Protein AF-A0AA87NKD4-F1 (afdb_monomer)

Radius of gyration: 18.89 Å; Cα contacts (8 Å, |Δi|>4): 106; chains: 1; bounding box: 42×26×58 Å

InterPro domains:
  IPR001647 DNA-binding HTH domain, TetR-type [PF00440] (1-28)
  IPR001647 DNA-binding HTH domain, TetR-type [PS50977] (1-37)
  IPR009057 Homedomain-like superfamily [SSF46689] (1-40)

Mean predicted aligned error: 5.76 Å

pLDDT: mean 86.44, std 11.56, range [51.72, 98.19]

Structure (mmCIF, N/CA/C/O backbone):
data_AF-A0AA87NKD4-F1
#
_entry.id   AF-A0AA87NKD4-F1
#
loop_
_atom_site.group_PDB
_atom_site.id
_atom_site.type_symbol
_atom_site.label_atom_id
_atom_site.label_alt_id
_atom_site.label_comp_id
_atom_site.label_asym_id
_atom_site.label_entity_id
_atom_site.label_seq_id
_atom_site.pdbx_PDB_ins_code
_atom_site.Cartn_x
_atom_site.Cartn_y
_atom_site.Cartn_z
_atom_site.occupancy
_atom_site.B_iso_or_equiv
_atom_site.auth_seq_id
_atom_site.auth_comp_id
_atom_site.auth_asym_id
_atom_site.auth_atom_id
_atom_site.pdbx_PDB_model_num
ATOM 1 N N . MET A 1 1 ? 18.192 -1.963 -23.543 1.00 92.25 1 MET A N 1
ATOM 2 C CA . MET A 1 1 ? 18.194 -0.903 -24.575 1.00 92.25 1 MET A CA 1
ATOM 3 C C . MET A 1 1 ? 17.869 -1.458 -25.959 1.00 92.25 1 MET A C 1
ATOM 5 O O . MET A 1 1 ? 16.696 -1.460 -26.286 1.00 92.25 1 MET A O 1
ATOM 9 N N . ARG A 1 2 ? 18.814 -2.031 -26.730 1.00 95.44 2 ARG A N 1
ATOM 10 C CA . ARG A 1 2 ? 18.549 -2.559 -28.098 1.00 95.44 2 ARG A CA 1
ATOM 11 C C . ARG A 1 2 ? 17.355 -3.511 -28.196 1.00 95.44 2 ARG A C 1
ATOM 13 O O . ARG A 1 2 ? 16.466 -3.299 -29.006 1.00 95.44 2 ARG A O 1
ATOM 20 N N . ALA A 1 3 ? 17.305 -4.502 -27.310 1.00 95.50 3 ALA A N 1
ATOM 21 C CA . ALA A 1 3 ? 16.222 -5.482 -27.265 1.00 95.50 3 ALA A CA 1
ATOM 22 C C . ALA A 1 3 ? 14.840 -4.884 -26.931 1.00 95.50 3 ALA A C 1
ATOM 24 O O . ALA A 1 3 ? 13.829 -5.500 -27.252 1.00 95.50 3 ALA A O 1
ATOM 25 N N . VAL A 1 4 ? 14.801 -3.723 -26.265 1.00 93.94 4 VAL A N 1
ATOM 26 C CA . VAL A 1 4 ? 13.565 -2.978 -25.974 1.00 93.94 4 VAL A CA 1
ATOM 27 C C . VAL A 1 4 ? 13.180 -2.147 -27.192 1.00 93.94 4 VAL A C 1
ATOM 29 O O . VAL A 1 4 ? 12.060 -2.274 -27.661 1.00 93.94 4 VAL A O 1
ATOM 32 N N . ALA A 1 5 ? 14.131 -1.402 -27.768 1.00 96.19 5 ALA A N 1
ATOM 33 C CA . ALA A 1 5 ? 13.926 -0.629 -28.995 1.00 96.19 5 ALA A CA 1
ATOM 34 C C . ALA A 1 5 ? 13.342 -1.492 -30.129 1.00 96.19 5 ALA A C 1
ATOM 36 O O . ALA A 1 5 ? 12.325 -1.141 -30.710 1.00 96.19 5 ALA A O 1
ATOM 37 N N . GLN A 1 6 ? 13.928 -2.673 -30.356 1.00 97.12 6 GLN A N 1
ATOM 38 C CA . GLN A 1 6 ? 13.463 -3.629 -31.363 1.00 97.12 6 GLN A CA 1
ATOM 39 C C . GLN A 1 6 ? 12.048 -4.154 -31.082 1.00 97.12 6 GLN A C 1
ATOM 41 O O . GLN A 1 6 ? 11.252 -4.281 -32.002 1.00 97.12 6 GLN A O 1
ATOM 46 N N . ARG A 1 7 ? 11.724 -4.478 -29.823 1.00 96.50 7 ARG A N 1
ATOM 47 C CA . ARG A 1 7 ? 10.391 -4.986 -29.449 1.00 96.50 7 ARG A CA 1
ATOM 48 C C . ARG A 1 7 ? 9.307 -3.912 -29.510 1.00 96.50 7 ARG A C 1
ATOM 50 O O . ARG A 1 7 ? 8.150 -4.248 -29.715 1.00 96.50 7 ARG A O 1
ATOM 57 N N . CYS A 1 8 ? 9.680 -2.655 -29.295 1.00 95.06 8 CYS A N 1
ATOM 58 C CA . CYS A 1 8 ? 8.781 -1.508 -29.357 1.00 95.06 8 CYS A CA 1
ATOM 59 C C . CYS A 1 8 ? 8.714 -0.869 -30.753 1.00 95.06 8 CYS A C 1
ATOM 61 O O . CYS A 1 8 ? 8.003 0.116 -30.899 1.00 95.06 8 CYS A O 1
ATOM 63 N N . ASP A 1 9 ? 9.452 -1.397 -31.736 1.00 96.62 9 ASP A N 1
ATOM 64 C CA . ASP A 1 9 ? 9.580 -0.841 -33.090 1.00 96.62 9 ASP A CA 1
ATOM 65 C C . ASP A 1 9 ? 9.961 0.654 -33.110 1.00 96.62 9 ASP A C 1
ATOM 67 O O . ASP A 1 9 ? 9.394 1.478 -33.822 1.00 96.62 9 ASP A O 1
ATOM 71 N N . ILE A 1 10 ? 10.934 1.024 -32.272 1.00 96.81 10 ILE A N 1
ATOM 72 C CA . ILE A 1 10 ? 11.461 2.392 -32.180 1.00 96.81 10 ILE A CA 1
ATOM 73 C C . ILE A 1 10 ? 12.971 2.419 -32.390 1.00 96.81 10 ILE A C 1
ATOM 75 O O . ILE A 1 10 ? 13.687 1.445 -32.139 1.00 96.81 10 ILE A O 1
ATOM 79 N N . ALA A 1 11 ? 13.488 3.576 -32.801 1.00 96.94 11 ALA A N 1
ATOM 80 C CA . ALA A 1 11 ? 14.922 3.769 -32.950 1.00 96.94 11 ALA A CA 1
ATOM 81 C C . ALA A 1 11 ? 15.648 3.620 -31.602 1.00 96.94 11 ALA A C 1
ATOM 83 O O . ALA A 1 11 ? 15.193 4.100 -30.561 1.00 96.94 11 ALA A O 1
ATOM 84 N N . LEU A 1 12 ? 16.845 3.020 -31.622 1.00 96.31 12 LEU A N 1
ATOM 85 C CA . LEU A 1 12 ? 17.685 2.905 -30.424 1.00 96.31 12 LEU A CA 1
ATOM 86 C C . LEU A 1 12 ? 17.982 4.279 -29.802 1.00 96.31 12 LEU A C 1
ATOM 88 O O . LEU A 1 12 ? 17.978 4.406 -28.579 1.00 96.31 12 LEU A O 1
ATOM 92 N N . GLY A 1 13 ? 18.201 5.294 -30.646 1.00 96.00 13 GLY A N 1
ATOM 93 C CA . GLY A 1 13 ? 18.420 6.675 -30.216 1.00 96.00 13 GLY A CA 1
ATOM 94 C C . GLY A 1 13 ? 17.240 7.249 -29.432 1.00 96.00 13 GLY A C 1
ATOM 95 O O . GLY A 1 13 ? 17.461 7.944 -28.448 1.00 96.00 13 GLY A O 1
ATOM 96 N N . SER A 1 14 ? 16.000 6.883 -29.780 1.00 95.69 14 SER A N 1
ATOM 97 C CA . SER A 1 14 ? 14.810 7.295 -29.027 1.00 95.69 14 SER A CA 1
ATOM 98 C C . SER A 1 14 ? 14.842 6.755 -27.601 1.00 95.69 14 SER A C 1
ATOM 100 O O . SER A 1 14 ? 14.554 7.495 -26.672 1.00 95.69 14 SER A O 1
ATOM 102 N N . VAL A 1 15 ? 15.263 5.504 -27.389 1.00 95.50 15 VAL A N 1
ATOM 103 C CA . VAL A 1 15 ? 15.357 4.945 -26.027 1.00 95.50 15 VAL A CA 1
ATOM 104 C C . VAL A 1 15 ? 16.411 5.685 -25.198 1.00 95.50 15 VAL A C 1
ATOM 106 O O . VAL A 1 15 ? 16.145 6.012 -24.046 1.00 95.50 15 VAL A O 1
ATOM 109 N N . TYR A 1 16 ? 17.574 5.993 -25.782 1.00 94.94 16 TYR A N 1
ATOM 110 C CA . TYR A 1 16 ? 18.621 6.767 -25.099 1.00 94.94 16 TYR A CA 1
ATOM 111 C C . TYR A 1 16 ? 18.234 8.227 -24.841 1.00 94.94 16 TYR A C 1
ATOM 113 O O . TYR A 1 16 ? 18.726 8.820 -23.888 1.00 94.94 16 TYR A O 1
ATOM 121 N N . ASN A 1 17 ? 17.336 8.793 -25.651 1.00 95.38 17 ASN A N 1
ATOM 122 C CA . ASN A 1 17 ? 16.819 10.143 -25.438 1.00 95.38 17 ASN A CA 1
ATOM 123 C C . ASN A 1 17 ? 15.964 10.256 -24.163 1.00 95.38 17 ASN A C 1
ATOM 125 O O . ASN A 1 17 ? 15.939 11.313 -23.543 1.00 95.38 17 ASN A O 1
ATOM 129 N N . TYR A 1 18 ? 15.274 9.181 -23.764 1.00 92.62 18 TYR A N 1
ATOM 130 C CA . TYR A 1 18 ? 14.460 9.154 -22.540 1.00 92.62 18 TYR A CA 1
ATOM 131 C C . TYR A 1 18 ? 15.181 8.530 -21.341 1.00 92.62 18 TYR A C 1
ATOM 133 O O . TYR A 1 18 ? 14.896 8.892 -20.203 1.00 92.62 18 TYR A O 1
ATOM 141 N N . PHE A 1 19 ? 16.107 7.599 -21.575 1.00 93.31 19 PHE A N 1
ATOM 142 C CA . PHE A 1 19 ? 16.799 6.865 -20.518 1.00 93.31 19 PHE A CA 1
ATOM 143 C C . PHE A 1 19 ? 18.305 6.851 -20.787 1.00 93.31 19 PHE A C 1
ATOM 145 O O . PHE A 1 19 ? 18.773 6.191 -21.719 1.00 93.31 19 PHE A O 1
ATOM 152 N N . GLY A 1 20 ? 19.067 7.557 -19.946 1.00 90.94 20 GLY A N 1
ATOM 153 C CA . GLY A 1 20 ? 20.519 7.708 -20.096 1.00 90.94 20 GLY A CA 1
ATOM 154 C C . GLY A 1 20 ? 21.288 6.387 -20.002 1.00 90.94 20 GLY A C 1
ATOM 155 O O . GLY A 1 20 ? 22.361 6.238 -20.589 1.00 90.94 20 GLY A O 1
ATOM 156 N N . SER A 1 21 ? 20.721 5.391 -19.322 1.00 89.69 21 SER A N 1
ATOM 157 C CA . SER A 1 21 ? 21.313 4.071 -19.144 1.00 89.69 21 SER A CA 1
ATOM 158 C C . SER A 1 21 ? 20.269 2.946 -19.112 1.00 89.69 21 SER A C 1
ATOM 160 O O . SER A 1 21 ? 19.056 3.162 -19.076 1.00 89.69 21 SER A O 1
ATOM 162 N N . LYS A 1 22 ? 20.753 1.696 -19.121 1.00 86.44 22 LYS A N 1
ATOM 163 C CA . LYS A 1 22 ? 19.909 0.514 -18.881 1.00 86.44 22 LYS A CA 1
ATOM 164 C C . LYS A 1 22 ? 19.273 0.565 -17.489 1.00 86.44 22 LYS A C 1
ATOM 166 O O . LYS A 1 22 ? 18.124 0.152 -17.353 1.00 86.44 22 LYS A O 1
ATOM 171 N N . ASP A 1 23 ? 20.016 1.048 -16.499 1.00 82.75 23 ASP A N 1
ATOM 172 C CA . ASP A 1 23 ? 19.553 1.112 -15.118 1.00 82.75 23 ASP A CA 1
ATOM 173 C C . ASP A 1 23 ? 18.441 2.153 -14.982 1.00 82.75 23 ASP A C 1
ATOM 175 O O . ASP A 1 23 ? 17.415 1.839 -14.391 1.00 82.75 23 ASP A O 1
ATOM 179 N N . ASP A 1 24 ? 18.556 3.310 -15.644 1.00 84.50 24 ASP A N 1
ATOM 180 C CA . ASP A 1 24 ? 17.492 4.329 -15.668 1.00 84.50 24 ASP A CA 1
ATOM 181 C C . ASP A 1 24 ? 16.191 3.790 -16.276 1.00 84.50 24 ASP A C 1
ATOM 183 O O . ASP A 1 24 ? 15.105 4.025 -15.748 1.00 84.50 24 ASP A O 1
ATOM 187 N N . LEU A 1 25 ? 16.289 3.012 -17.361 1.00 88.19 25 LEU A N 1
ATOM 188 C CA . LEU A 1 25 ? 15.127 2.362 -17.970 1.00 88.19 25 LEU A CA 1
ATOM 189 C C . LEU A 1 25 ? 14.479 1.345 -17.018 1.00 88.19 25 LEU A C 1
ATOM 191 O O . LEU A 1 25 ? 13.255 1.304 -16.895 1.00 88.19 25 LEU A O 1
ATOM 195 N N . ILE A 1 26 ? 15.284 0.508 -16.357 1.00 83.56 26 ILE A N 1
ATOM 196 C CA . ILE A 1 26 ? 14.780 -0.471 -15.382 1.00 83.56 26 ILE A CA 1
ATOM 197 C C . ILE A 1 26 ? 14.120 0.256 -14.209 1.00 83.56 26 ILE A C 1
ATOM 199 O O . ILE A 1 26 ? 13.029 -0.123 -13.794 1.00 83.56 26 ILE A O 1
ATOM 203 N N . MET A 1 27 ? 14.744 1.322 -13.716 1.00 81.31 27 MET A N 1
ATOM 204 C CA . MET A 1 27 ? 14.232 2.142 -12.626 1.00 81.31 27 MET A CA 1
ATOM 205 C C . MET A 1 27 ? 12.892 2.789 -12.965 1.00 81.31 27 MET A C 1
ATOM 207 O O . MET A 1 27 ? 11.957 2.699 -12.170 1.00 81.31 27 MET A O 1
ATOM 211 N N . ALA A 1 28 ? 12.757 3.356 -14.163 1.00 85.69 28 ALA A N 1
ATOM 212 C CA . ALA A 1 28 ? 11.494 3.909 -14.634 1.00 85.69 28 ALA A CA 1
ATOM 213 C C . ALA A 1 28 ? 10.401 2.836 -14.766 1.00 85.69 28 ALA A C 1
ATOM 215 O O . ALA A 1 28 ? 9.250 3.070 -14.397 1.00 85.69 28 ALA A O 1
ATOM 216 N N . ALA A 1 29 ? 10.753 1.634 -15.236 1.00 85.94 29 ALA A N 1
ATOM 217 C CA . ALA A 1 29 ? 9.816 0.514 -15.287 1.00 85.94 29 ALA A CA 1
ATOM 218 C C . ALA A 1 29 ? 9.373 0.075 -13.879 1.00 85.94 29 ALA A C 1
ATOM 220 O O . ALA A 1 29 ? 8.190 -0.176 -13.658 1.00 85.94 29 AL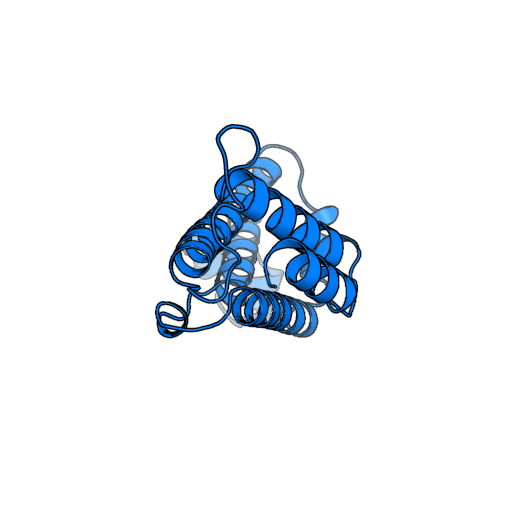A A O 1
ATOM 221 N N . VAL A 1 30 ? 10.295 0.030 -12.911 1.00 81.81 30 VAL A N 1
ATOM 222 C CA . VAL A 1 30 ? 9.995 -0.304 -11.509 1.00 81.81 30 VAL A CA 1
ATOM 223 C C . VAL A 1 30 ? 9.083 0.738 -10.869 1.00 81.81 30 VAL A C 1
ATOM 225 O O . VAL A 1 30 ? 8.100 0.375 -10.225 1.00 81.81 30 VAL A O 1
ATOM 228 N N . GLU A 1 31 ? 9.368 2.023 -11.072 1.00 83.50 31 GLU A N 1
ATOM 229 C CA . GLU A 1 31 ? 8.521 3.115 -10.589 1.00 83.50 31 GLU A CA 1
ATOM 230 C C . GLU A 1 31 ? 7.119 3.060 -11.205 1.00 83.50 31 GLU A C 1
ATOM 232 O O . GLU A 1 31 ? 6.132 3.178 -10.482 1.00 83.50 31 GLU A O 1
ATOM 237 N N . SER A 1 32 ? 7.017 2.784 -12.508 1.00 86.81 32 SER A N 1
ATOM 238 C CA . SER A 1 32 ? 5.730 2.636 -13.194 1.00 86.81 32 SER A CA 1
ATOM 239 C C . SER A 1 32 ? 4.880 1.499 -12.614 1.00 86.81 32 SER A C 1
ATOM 241 O O . SER A 1 32 ? 3.667 1.657 -12.462 1.00 86.81 32 SER A O 1
ATOM 243 N N . VAL A 1 33 ? 5.494 0.373 -12.231 1.00 86.31 33 VAL A N 1
ATOM 244 C CA . VAL A 1 33 ? 4.767 -0.728 -11.579 1.00 86.31 33 VAL A CA 1
ATOM 245 C C . VAL A 1 33 ? 4.258 -0.308 -10.203 1.00 86.31 33 VAL A C 1
ATOM 247 O O . VAL A 1 33 ? 3.081 -0.517 -9.912 1.00 86.31 33 VAL A O 1
ATOM 250 N N . TRP A 1 34 ? 5.092 0.320 -9.370 1.00 85.00 34 TRP A N 1
ATOM 251 C CA . TRP A 1 34 ? 4.640 0.799 -8.061 1.00 85.00 34 TRP A CA 1
ATOM 252 C C . TRP A 1 34 ? 3.527 1.837 -8.175 1.00 85.00 34 TRP A C 1
ATOM 254 O O . TRP A 1 34 ? 2.539 1.736 -7.449 1.00 85.00 34 TRP A O 1
ATOM 264 N N . GLN A 1 35 ? 3.642 2.767 -9.127 1.00 85.25 35 GLN A N 1
ATOM 265 C CA . GLN A 1 35 ? 2.574 3.705 -9.446 1.00 85.25 35 GLN A CA 1
ATOM 266 C C . GLN A 1 35 ? 1.292 2.961 -9.805 1.00 85.25 35 GLN A C 1
ATOM 268 O O . GLN A 1 35 ? 0.258 3.261 -9.237 1.00 85.25 35 GLN A O 1
ATOM 273 N N . ASN A 1 36 ? 1.349 1.955 -10.679 1.00 86.19 36 ASN A N 1
ATOM 274 C CA . ASN A 1 36 ? 0.156 1.222 -11.096 1.00 86.19 36 ASN A CA 1
ATOM 275 C C . ASN A 1 36 ? -0.517 0.440 -9.952 1.00 86.19 36 ASN A C 1
ATOM 277 O O . ASN A 1 36 ? -1.729 0.246 -9.976 1.00 86.19 36 ASN A O 1
ATOM 281 N N . ILE A 1 37 ? 0.259 -0.034 -8.973 1.00 84.19 37 ILE A N 1
ATOM 282 C CA . ILE A 1 37 ? -0.257 -0.808 -7.833 1.00 84.19 37 ILE A CA 1
ATOM 283 C C . ILE A 1 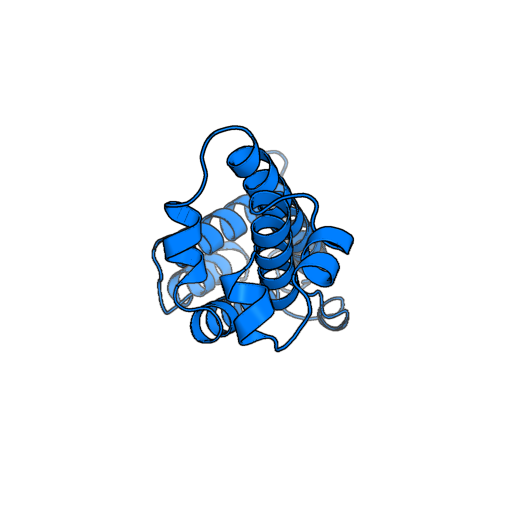37 ? -0.835 0.105 -6.752 1.00 84.19 37 ILE A C 1
ATOM 285 O O . ILE A 1 37 ? -1.901 -0.187 -6.209 1.00 84.19 37 ILE A O 1
ATOM 289 N N . PHE A 1 38 ? -0.131 1.189 -6.431 1.00 81.19 38 PHE A N 1
ATOM 290 C CA . PHE A 1 38 ? -0.445 2.074 -5.310 1.00 81.19 38 PHE A CA 1
ATOM 291 C C . PHE A 1 38 ? -1.021 3.418 -5.738 1.00 81.19 38 PHE A C 1
ATOM 293 O O . PHE A 1 38 ? -1.049 4.345 -4.936 1.00 81.19 38 PHE A O 1
ATOM 300 N N . GLU A 1 39 ? -1.494 3.543 -6.978 1.00 77.44 39 GLU 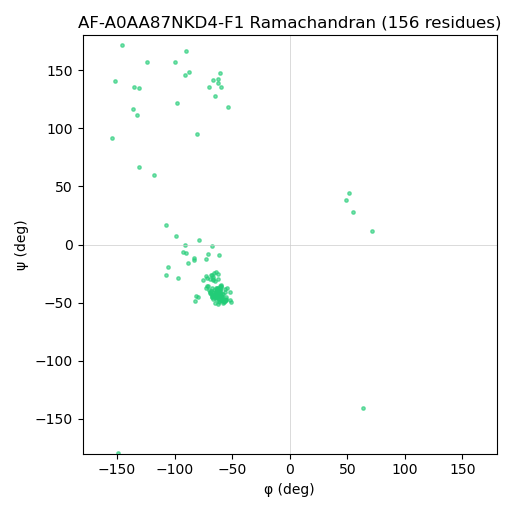A N 1
ATOM 301 C CA . GLU A 1 39 ? -2.216 4.734 -7.405 1.00 77.44 39 GLU A CA 1
ATOM 302 C C . GLU A 1 39 ? -3.381 4.990 -6.440 1.00 77.44 39 GLU A C 1
ATOM 304 O O . GLU A 1 39 ? -4.269 4.143 -6.232 1.00 77.44 39 GLU A O 1
ATOM 309 N N . THR A 1 40 ? -3.315 6.146 -5.782 1.00 63.91 40 THR A N 1
ATOM 310 C CA . THR A 1 40 ? -4.314 6.597 -4.824 1.00 63.91 40 THR A CA 1
ATOM 311 C C . THR A 1 40 ? -5.629 6.817 -5.550 1.00 63.91 40 THR A C 1
ATOM 313 O O . THR A 1 40 ? -5.708 7.569 -6.519 1.00 63.91 40 THR A O 1
ATOM 316 N N . GLU A 1 41 ? -6.693 6.208 -5.037 1.00 63.84 41 GLU A N 1
ATOM 317 C CA . GLU A 1 41 ? -8.048 6.580 -5.426 1.00 63.84 41 GLU A CA 1
ATOM 318 C C . GLU A 1 41 ? -8.556 7.532 -4.343 1.00 63.84 41 GLU A C 1
ATOM 320 O O . GLU A 1 41 ? -8.599 7.176 -3.166 1.00 63.84 41 GLU A O 1
ATOM 325 N N . SER A 1 42 ? -8.948 8.748 -4.724 1.00 59.00 42 SER A N 1
ATOM 326 C CA . SER A 1 42 ? -9.430 9.783 -3.795 1.00 59.00 42 SER A CA 1
ATOM 327 C C . SER A 1 42 ? -10.697 9.389 -3.018 1.00 59.00 42 SER A C 1
ATOM 329 O O . SER A 1 42 ? -11.087 10.092 -2.087 1.00 59.00 42 SER A O 1
ATOM 331 N N . TYR A 1 43 ? -11.323 8.269 -3.385 1.00 59.94 43 TYR A N 1
ATOM 332 C CA . TYR A 1 43 ? -12.615 7.811 -2.889 1.00 59.94 43 TYR A CA 1
ATOM 333 C C . TYR A 1 43 ? -12.605 7.352 -1.425 1.00 59.94 43 TYR A C 1
ATOM 335 O O . TYR A 1 43 ? -13.612 7.491 -0.739 1.00 59.94 43 TYR A O 1
ATOM 343 N N . TYR A 1 44 ? -11.486 6.834 -0.911 1.00 66.00 44 TYR A N 1
ATOM 344 C CA . TYR A 1 44 ? -11.487 6.186 0.407 1.00 66.00 44 TYR A CA 1
ATOM 345 C C . TYR A 1 44 ? -11.618 7.156 1.587 1.00 66.00 44 TYR A C 1
ATOM 347 O O . TYR A 1 44 ? -11.902 6.721 2.693 1.00 66.00 44 TYR A O 1
ATOM 355 N N . LYS A 1 45 ? -11.473 8.468 1.371 1.00 64.38 45 LYS A N 1
ATOM 356 C CA . LYS A 1 45 ? -11.350 9.474 2.440 1.00 64.38 45 LYS A CA 1
ATOM 357 C C . LYS A 1 45 ? -12.603 9.690 3.307 1.00 64.38 45 LYS A C 1
ATOM 359 O O . LYS A 1 45 ? -12.543 10.520 4.208 1.00 64.38 45 LYS A O 1
ATOM 364 N N . GLN A 1 46 ? -13.731 9.013 3.061 1.00 68.94 46 GLN A N 1
ATOM 365 C CA . GLN A 1 46 ? -14.965 9.230 3.829 1.00 68.94 46 GLN A CA 1
ATOM 366 C C . GLN A 1 46 ? -15.665 7.923 4.224 1.00 68.94 46 GLN A C 1
ATOM 368 O O . GLN A 1 46 ? -16.157 7.186 3.374 1.00 68.94 46 GLN A O 1
ATOM 373 N N . GLY A 1 47 ? -15.755 7.683 5.537 1.00 75.19 47 GLY A N 1
ATOM 374 C CA . GLY A 1 47 ? -16.750 6.797 6.153 1.00 75.19 47 GLY A CA 1
ATOM 375 C C . GLY A 1 47 ? -16.582 5.293 5.932 1.00 75.19 47 GLY A C 1
ATOM 376 O O . GLY A 1 47 ? -17.507 4.544 6.241 1.00 75.19 47 GLY A O 1
ATOM 377 N N . ILE A 1 48 ? -15.446 4.832 5.403 1.00 89.50 48 ILE A N 1
ATOM 378 C CA . ILE A 1 48 ? -15.171 3.396 5.305 1.00 89.50 48 ILE A CA 1
ATOM 379 C C . ILE A 1 48 ? -14.503 2.873 6.576 1.00 89.50 48 ILE A C 1
ATOM 381 O O . ILE A 1 48 ? -13.711 3.568 7.208 1.00 89.50 48 ILE A O 1
ATOM 385 N N . ALA A 1 49 ? -14.776 1.614 6.908 1.00 94.12 49 ALA A N 1
ATOM 386 C CA . ALA A 1 49 ? -14.071 0.930 7.981 1.00 94.12 49 ALA A CA 1
ATOM 387 C C . ALA A 1 49 ? -12.592 0.722 7.607 1.00 94.12 49 ALA A C 1
ATOM 389 O O . ALA A 1 49 ? -12.273 0.340 6.475 1.00 94.12 49 ALA A O 1
ATOM 390 N N . PHE A 1 50 ? -11.687 0.874 8.572 1.00 95.38 50 PHE A N 1
ATOM 391 C CA . PHE A 1 50 ? -10.254 0.636 8.404 1.00 95.38 50 PHE A CA 1
ATOM 392 C C . PHE A 1 50 ? -9.968 -0.741 7.791 1.00 95.38 50 PHE A C 1
ATOM 394 O O . PHE A 1 50 ? -9.169 -0.874 6.867 1.00 95.38 50 PHE A O 1
ATOM 401 N N . THR A 1 51 ? -10.686 -1.785 8.213 1.00 96.06 51 THR A N 1
ATOM 402 C CA . THR A 1 51 ? -10.511 -3.126 7.623 1.00 96.06 51 THR A CA 1
ATOM 403 C C . THR A 1 51 ? -10.944 -3.232 6.162 1.00 96.06 51 THR A C 1
ATOM 405 O O . THR A 1 51 ? -10.346 -4.012 5.419 1.00 96.06 51 THR A O 1
ATOM 408 N N . GLU A 1 52 ? -11.922 -2.443 5.714 1.00 93.88 52 GLU A N 1
ATOM 409 C CA . GLU A 1 52 ? -12.298 -2.372 4.298 1.00 93.88 52 GLU A CA 1
ATOM 410 C C . GLU A 1 52 ? -11.209 -1.684 3.472 1.00 93.88 52 GLU A C 1
ATOM 412 O O . GLU A 1 52 ? -10.857 -2.170 2.394 1.00 93.88 52 GLU A O 1
ATOM 417 N N . TYR A 1 53 ? -10.583 -0.637 4.015 1.00 93.69 53 TYR A N 1
ATOM 418 C CA . TYR A 1 53 ? -9.408 -0.024 3.399 1.00 93.69 53 TYR A CA 1
ATOM 419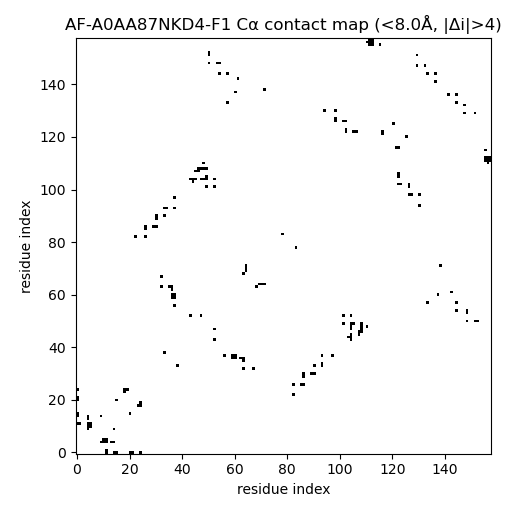 C C . TYR A 1 53 ? -8.259 -1.037 3.246 1.00 93.69 53 TYR A C 1
ATOM 421 O O . TYR A 1 53 ? -7.720 -1.208 2.150 1.00 93.69 53 TYR A O 1
ATOM 429 N N . ILE A 1 54 ? -7.933 -1.801 4.296 1.00 94.06 54 ILE A N 1
ATOM 430 C CA . ILE A 1 54 ? -6.867 -2.818 4.229 1.00 94.06 54 ILE A CA 1
ATOM 431 C C . ILE A 1 54 ? -7.185 -3.916 3.202 1.00 94.06 54 ILE A C 1
ATOM 433 O O . ILE A 1 54 ? -6.297 -4.352 2.461 1.00 94.06 54 ILE A O 1
ATOM 437 N N . LYS A 1 55 ? -8.451 -4.342 3.088 1.00 92.56 55 LYS A N 1
ATOM 438 C CA . LYS A 1 55 ? -8.883 -5.263 2.021 1.00 92.56 55 LYS A CA 1
ATOM 439 C C . LYS A 1 55 ? -8.674 -4.654 0.633 1.00 92.56 55 LYS A C 1
ATOM 441 O O . LYS A 1 55 ? -8.216 -5.362 -0.268 1.00 92.56 55 LYS A O 1
ATOM 446 N N . ALA A 1 56 ? -8.984 -3.370 0.450 1.00 90.88 56 ALA A N 1
ATOM 447 C CA . ALA A 1 56 ? -8.795 -2.668 -0.817 1.00 90.88 56 ALA A CA 1
ATOM 448 C C . ALA A 1 56 ? -7.309 -2.586 -1.206 1.00 90.88 56 ALA A C 1
ATOM 450 O O . ALA A 1 56 ? -6.960 -2.961 -2.330 1.00 90.88 56 ALA A O 1
ATOM 451 N N . VAL A 1 57 ? -6.428 -2.215 -0.270 1.00 90.56 57 VAL A N 1
ATOM 452 C CA . VAL A 1 57 ? -4.967 -2.217 -0.473 1.00 90.56 57 VAL A CA 1
ATOM 453 C C . VAL A 1 57 ? -4.480 -3.609 -0.878 1.00 90.56 57 VAL A C 1
ATOM 455 O O . VAL A 1 57 ? -3.809 -3.767 -1.900 1.00 90.56 57 VAL A O 1
ATOM 458 N N . PHE A 1 58 ? -4.879 -4.653 -0.147 1.00 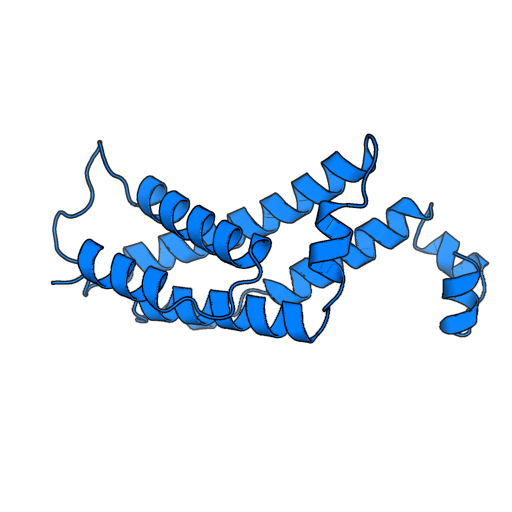88.81 58 PHE A N 1
ATOM 459 C CA . PHE A 1 58 ? -4.466 -6.021 -0.464 1.00 88.81 58 PHE A CA 1
ATOM 460 C C . PHE A 1 58 ? -4.972 -6.487 -1.838 1.00 88.81 58 PHE A C 1
ATOM 462 O O . PHE A 1 58 ? -4.256 -7.154 -2.587 1.00 88.81 58 PHE A O 1
ATOM 469 N N . LYS A 1 59 ? -6.196 -6.100 -2.219 1.00 88.56 59 LYS A N 1
ATOM 470 C CA . LYS A 1 59 ? -6.761 -6.383 -3.545 1.00 88.56 59 LYS A CA 1
ATOM 471 C C . LYS A 1 59 ? -5.965 -5.699 -4.658 1.00 88.56 59 LYS A C 1
ATOM 473 O O . LYS A 1 59 ? -5.739 -6.332 -5.690 1.00 88.56 59 LYS A O 1
ATOM 478 N N . LYS A 1 60 ? -5.532 -4.447 -4.465 1.00 88.38 60 LYS A N 1
ATOM 479 C CA . LYS A 1 60 ? -4.663 -3.727 -5.413 1.00 88.38 60 LYS A CA 1
ATOM 480 C C . LYS A 1 60 ? -3.322 -4.442 -5.581 1.00 88.38 60 LYS A C 1
ATOM 482 O O . LYS A 1 60 ? -2.946 -4.763 -6.706 1.00 88.38 60 LYS A O 1
ATOM 487 N N . ILE A 1 61 ? -2.677 -4.806 -4.473 1.00 85.88 61 ILE A N 1
ATOM 488 C CA . ILE A 1 61 ? -1.425 -5.576 -4.477 1.00 85.88 61 ILE A CA 1
ATOM 489 C C . ILE A 1 61 ? -1.597 -6.895 -5.241 1.00 85.88 61 ILE A C 1
ATOM 491 O O . ILE A 1 61 ? -0.822 -7.184 -6.150 1.00 85.88 61 ILE A O 1
ATOM 495 N N . LYS A 1 62 ? -2.653 -7.667 -4.952 1.00 86.12 62 LYS A N 1
ATOM 496 C CA . LYS A 1 62 ? -2.926 -8.945 -5.627 1.00 86.12 62 LYS A CA 1
ATOM 497 C C . LYS A 1 62 ? -3.158 -8.783 -7.131 1.00 86.12 62 LYS A C 1
ATOM 499 O O . LYS A 1 62 ? -2.641 -9.571 -7.918 1.00 86.12 62 LYS A O 1
ATOM 504 N N . LYS A 1 63 ? -3.909 -7.756 -7.548 1.00 87.44 63 LYS A N 1
ATOM 505 C CA . LYS A 1 63 ? -4.068 -7.415 -8.973 1.00 87.44 63 LYS A CA 1
ATOM 506 C C . LYS A 1 63 ? -2.723 -7.069 -9.614 1.00 87.44 63 LYS A C 1
ATOM 508 O O . LYS A 1 63 ? -2.448 -7.535 -10.715 1.00 87.44 63 LYS A O 1
ATOM 513 N N . GLY A 1 64 ? -1.887 -6.306 -8.911 1.00 86.94 64 GLY A N 1
ATOM 514 C CA . GLY A 1 64 ? -0.518 -5.998 -9.314 1.00 86.94 64 GLY A CA 1
ATOM 515 C C . GLY A 1 64 ? 0.321 -7.252 -9.535 1.00 86.94 64 GLY A C 1
ATOM 516 O O . GLY A 1 64 ? 0.915 -7.405 -10.594 1.00 86.94 64 GLY A O 1
ATOM 517 N N . MET A 1 65 ? 0.302 -8.188 -8.585 1.00 81.88 65 MET A N 1
ATOM 518 C CA . MET A 1 65 ? 1.004 -9.470 -8.705 1.00 81.88 65 MET A CA 1
ATOM 519 C C . MET A 1 65 ? 0.518 -10.298 -9.899 1.00 81.88 65 MET A C 1
ATOM 521 O O . MET A 1 65 ? 1.330 -10.897 -10.588 1.00 81.88 65 MET A O 1
ATOM 525 N N . LEU A 1 66 ? -0.789 -10.323 -10.179 1.00 86.12 66 LEU A N 1
ATOM 526 C CA . LEU A 1 66 ? -1.323 -11.033 -11.349 1.00 86.12 66 LEU A CA 1
ATOM 527 C C . LEU A 1 66 ? -0.902 -10.380 -12.672 1.00 86.12 66 LEU A C 1
ATOM 529 O O . LEU A 1 66 ? -0.635 -11.077 -13.646 1.00 86.12 66 LEU A O 1
ATOM 533 N N . LYS A 1 67 ? -0.849 -9.045 -12.710 1.00 88.31 67 LYS A N 1
ATOM 534 C CA . LYS A 1 67 ? -0.449 -8.276 -13.895 1.00 88.31 67 LYS A CA 1
ATOM 535 C C . LYS A 1 67 ? 1.065 -8.317 -14.134 1.00 88.31 67 LYS A C 1
ATOM 537 O O . LYS A 1 67 ? 1.500 -8.257 -15.280 1.00 88.31 67 LYS A O 1
ATOM 542 N N . TYR A 1 68 ? 1.848 -8.430 -13.063 1.00 86.38 68 TYR A N 1
ATOM 543 C CA . TYR A 1 68 ? 3.309 -8.406 -13.072 1.00 86.38 68 TYR A CA 1
ATOM 544 C C . TYR A 1 68 ? 3.885 -9.586 -12.253 1.00 86.38 68 TYR A C 1
ATOM 546 O O . TYR A 1 68 ? 4.497 -9.364 -11.205 1.00 86.38 68 TYR A O 1
ATOM 554 N N . PRO A 1 69 ? 3.698 -10.844 -12.702 1.00 78.44 69 PRO A N 1
ATOM 555 C CA . PRO A 1 69 ? 3.985 -12.049 -11.907 1.00 78.44 69 PRO A CA 1
ATOM 556 C C . PRO A 1 69 ? 5.449 -12.171 -11.474 1.00 78.44 69 PRO A C 1
ATOM 558 O O . PRO A 1 69 ? 5.730 -12.567 -10.344 1.00 78.44 69 PRO A O 1
ATOM 561 N N . ASP A 1 70 ? 6.382 -11.746 -12.326 1.00 78.88 70 ASP A N 1
ATOM 562 C CA . ASP A 1 70 ? 7.816 -11.833 -12.040 1.00 78.88 70 ASP A CA 1
ATOM 563 C C . ASP A 1 70 ? 8.368 -10.597 -11.326 1.00 78.88 70 ASP A C 1
ATOM 565 O O . ASP A 1 70 ? 9.524 -10.599 -10.909 1.00 78.88 70 ASP A O 1
ATOM 569 N N . PHE A 1 71 ? 7.571 -9.536 -11.165 1.00 77.94 71 PHE A N 1
ATOM 570 C CA . PHE A 1 71 ? 8.064 -8.262 -10.648 1.00 77.94 71 PHE A CA 1
ATOM 571 C C . PHE A 1 71 ? 8.616 -8.398 -9.235 1.00 77.94 71 PHE A C 1
ATOM 573 O O . PHE A 1 71 ? 9.741 -7.988 -8.982 1.00 77.94 71 PHE A O 1
ATOM 580 N N . PHE A 1 72 ? 7.866 -9.018 -8.324 1.00 66.69 72 PHE A N 1
ATOM 581 C CA . PHE A 1 72 ? 8.270 -9.127 -6.921 1.00 66.69 72 PHE A CA 1
ATOM 582 C C . PHE A 1 72 ? 9.432 -10.107 -6.717 1.00 66.69 72 PHE A C 1
ATOM 584 O O . PHE A 1 72 ? 10.332 -9.836 -5.922 1.00 66.69 72 PHE A O 1
ATOM 591 N N . THR A 1 73 ? 9.467 -11.197 -7.487 1.00 64.44 73 THR A N 1
ATOM 592 C CA . THR A 1 73 ? 10.575 -12.166 -7.489 1.00 64.44 73 THR A CA 1
ATOM 593 C C . THR A 1 73 ? 11.852 -11.544 -8.059 1.00 64.44 73 THR A C 1
ATOM 595 O O . THR A 1 73 ? 12.922 -11.652 -7.460 1.00 64.44 73 THR A O 1
ATOM 598 N N . ALA A 1 74 ? 11.746 -10.820 -9.177 1.00 63.06 74 ALA A N 1
ATOM 599 C CA . ALA A 1 74 ? 12.860 -10.091 -9.769 1.00 63.06 74 ALA A CA 1
ATOM 600 C C . ALA A 1 74 ? 13.330 -8.946 -8.862 1.00 63.06 74 ALA A C 1
ATOM 602 O O . ALA A 1 74 ? 14.533 -8.757 -8.711 1.00 63.06 74 ALA A O 1
ATOM 603 N N . HIS A 1 75 ? 12.417 -8.225 -8.207 1.00 63.25 75 HIS A N 1
ATOM 604 C CA . HIS A 1 75 ? 12.730 -7.113 -7.309 1.00 63.25 75 HIS A CA 1
ATOM 605 C C . HIS A 1 75 ? 13.523 -7.559 -6.069 1.00 63.25 75 HIS A C 1
ATOM 607 O O . HIS A 1 75 ? 14.452 -6.868 -5.656 1.00 63.25 75 HIS A O 1
ATOM 613 N N . ALA A 1 76 ? 13.217 -8.735 -5.509 1.00 53.72 76 ALA A N 1
ATOM 614 C CA . ALA A 1 76 ? 13.975 -9.307 -4.394 1.00 53.72 76 ALA A CA 1
ATOM 615 C C . ALA A 1 76 ? 15.416 -9.704 -4.780 1.00 53.72 76 ALA A C 1
ATOM 617 O O . ALA A 1 76 ? 16.306 -9.687 -3.929 1.00 53.72 76 ALA A O 1
ATOM 618 N N . MET A 1 77 ? 15.654 -10.039 -6.056 1.00 52.06 77 MET A N 1
ATOM 619 C CA . MET A 1 77 ? 16.935 -10.574 -6.539 1.00 52.06 77 MET A CA 1
ATOM 620 C C . MET A 1 77 ? 17.796 -9.584 -7.344 1.00 52.06 77 MET A C 1
ATOM 622 O O . MET A 1 77 ? 18.996 -9.810 -7.475 1.00 52.06 77 MET A O 1
ATOM 626 N N . SER A 1 78 ? 17.236 -8.497 -7.889 1.00 55.47 78 SER A N 1
ATOM 627 C CA . SER A 1 78 ? 17.850 -7.791 -9.032 1.00 55.47 78 SER A CA 1
ATOM 628 C C . SER A 1 78 ? 18.259 -6.348 -8.757 1.00 55.47 78 SER A C 1
ATOM 630 O O . SER A 1 78 ? 17.806 -5.464 -9.469 1.00 55.47 78 SER A O 1
ATOM 632 N N . PHE A 1 79 ? 19.149 -6.084 -7.796 1.00 54.06 79 PHE A N 1
ATOM 633 C CA . PHE A 1 79 ? 19.854 -4.792 -7.748 1.00 54.06 79 PHE A CA 1
ATOM 634 C C . PHE A 1 79 ? 21.242 -4.909 -7.092 1.00 54.06 79 PHE A C 1
ATOM 636 O O . PHE A 1 79 ? 21.400 -5.598 -6.081 1.00 54.06 79 PHE A O 1
ATOM 643 N N . SER A 1 80 ? 22.238 -4.195 -7.630 1.00 51.72 80 SER A N 1
ATOM 644 C CA . SER A 1 80 ? 23.614 -4.119 -7.107 1.00 51.72 80 SER A CA 1
ATOM 645 C C . SER A 1 80 ? 24.081 -2.666 -6.998 1.00 51.72 80 SER A C 1
ATOM 647 O O . SER A 1 80 ? 23.923 -1.903 -7.948 1.00 51.72 80 SER A O 1
ATOM 649 N N . GLY A 1 81 ? 24.709 -2.291 -5.881 1.00 64.00 81 GLY A N 1
ATOM 650 C CA . GLY A 1 81 ? 25.218 -0.929 -5.676 1.00 64.00 81 GLY A CA 1
ATOM 651 C C . GLY A 1 81 ? 24.104 0.128 -5.647 1.00 64.00 81 GLY A C 1
ATOM 652 O O . GLY A 1 81 ? 23.030 -0.119 -5.106 1.00 64.00 81 GLY A O 1
ATOM 653 N N . LYS A 1 82 ? 24.355 1.294 -6.256 1.00 61.03 82 LYS A N 1
ATOM 654 C CA . LYS A 1 82 ? 23.505 2.500 -6.195 1.00 61.03 82 LYS A CA 1
ATOM 655 C C . LYS A 1 82 ? 22.069 2.309 -6.720 1.00 61.03 82 LYS A C 1
ATOM 657 O O . LYS A 1 82 ? 21.137 2.862 -6.148 1.00 61.03 82 LYS A O 1
ATOM 662 N N . SER A 1 83 ? 21.860 1.480 -7.746 1.00 63.59 83 SER A N 1
ATOM 663 C CA . SER A 1 83 ? 20.518 1.217 -8.300 1.00 63.59 83 SER A CA 1
ATOM 664 C C . SER A 1 83 ? 19.590 0.495 -7.314 1.00 63.59 83 SER A C 1
ATOM 666 O O . SER A 1 83 ? 18.371 0.645 -7.381 1.00 63.59 83 SER A O 1
ATOM 668 N N . LYS A 1 84 ? 20.154 -0.242 -6.346 1.00 66.56 84 LYS A N 1
ATOM 669 C CA . LYS A 1 84 ? 19.398 -0.873 -5.253 1.00 66.56 84 LYS A CA 1
ATOM 670 C C . LYS A 1 84 ? 18.827 0.154 -4.287 1.00 66.56 84 LYS A C 1
ATOM 672 O O . LYS A 1 84 ? 17.693 -0.004 -3.834 1.00 66.56 84 LYS A O 1
ATOM 677 N N . ASP A 1 85 ? 19.608 1.182 -3.980 1.00 70.50 85 ASP A N 1
ATOM 678 C CA . ASP A 1 85 ? 19.217 2.221 -3.032 1.00 70.50 85 ASP A CA 1
ATOM 679 C C . ASP A 1 85 ? 18.143 3.134 -3.635 1.00 70.50 85 ASP A C 1
ATOM 681 O O . ASP A 1 85 ? 17.164 3.456 -2.957 1.00 70.50 85 ASP A O 1
ATOM 685 N N . ASP A 1 86 ? 18.235 3.440 -4.932 1.00 71.94 86 ASP A N 1
ATOM 686 C CA . ASP A 1 86 ? 17.208 4.212 -5.639 1.00 71.94 86 ASP A CA 1
ATOM 687 C C . ASP A 1 86 ? 15.880 3.433 -5.739 1.00 71.94 86 ASP A C 1
ATOM 689 O O . ASP A 1 86 ? 14.814 3.975 -5.431 1.00 71.94 86 ASP A O 1
ATOM 693 N N . ALA A 1 87 ? 15.919 2.138 -6.084 1.00 69.94 87 ALA A N 1
ATOM 694 C CA . ALA A 1 87 ? 14.726 1.282 -6.135 1.00 69.94 87 ALA A CA 1
ATOM 695 C C . ALA A 1 87 ? 14.038 1.145 -4.778 1.00 69.94 87 ALA A C 1
ATOM 697 O O . ALA A 1 87 ? 12.809 1.223 -4.679 1.00 69.94 87 ALA A O 1
ATOM 698 N N . ARG A 1 88 ? 14.838 0.987 -3.725 1.00 74.19 88 ARG A N 1
ATOM 699 C CA . ARG A 1 88 ? 14.358 0.915 -2.350 1.00 74.19 88 ARG A CA 1
ATOM 700 C C . ARG A 1 88 ? 13.740 2.242 -1.905 1.00 74.19 88 ARG A C 1
ATOM 702 O O . ARG A 1 88 ? 12.663 2.234 -1.320 1.00 74.19 88 ARG A O 1
ATOM 709 N N . THR A 1 89 ? 14.367 3.373 -2.223 1.00 80.50 89 THR A N 1
ATOM 710 C CA . THR A 1 89 ? 13.834 4.708 -1.901 1.00 80.50 89 THR A CA 1
ATOM 711 C C . THR A 1 89 ? 12.474 4.934 -2.557 1.00 80.50 89 THR A C 1
ATOM 713 O O . THR A 1 89 ? 11.529 5.384 -1.909 1.00 80.50 89 THR A O 1
ATOM 716 N N . LYS A 1 90 ? 12.334 4.560 -3.834 1.00 78.06 90 LYS A N 1
ATOM 717 C CA . LYS A 1 90 ? 11.058 4.656 -4.554 1.00 78.06 90 LYS A CA 1
ATOM 718 C C . LYS A 1 90 ? 9.989 3.749 -3.946 1.00 78.06 90 LYS A C 1
ATOM 720 O O . LYS A 1 90 ? 8.869 4.210 -3.763 1.00 78.06 90 LYS A O 1
ATOM 725 N N . MET A 1 91 ? 10.324 2.509 -3.584 1.00 79.69 91 MET A N 1
ATOM 726 C CA . MET A 1 91 ? 9.404 1.612 -2.871 1.00 79.69 91 MET A CA 1
ATOM 727 C C . MET A 1 91 ? 8.927 2.236 -1.554 1.00 79.69 91 MET A C 1
ATOM 729 O O . MET A 1 91 ? 7.722 2.308 -1.318 1.00 79.69 91 MET A O 1
ATOM 733 N N . TYR A 1 92 ? 9.856 2.729 -0.726 1.00 82.19 92 TYR A N 1
ATOM 734 C CA . TYR A 1 92 ? 9.508 3.350 0.550 1.00 82.19 92 TYR A CA 1
ATOM 735 C C . TYR A 1 92 ? 8.595 4.555 0.375 1.00 82.19 92 TYR A C 1
ATOM 737 O O . TYR A 1 92 ? 7.657 4.697 1.147 1.00 82.19 92 TYR A O 1
ATOM 745 N N . ARG A 1 93 ? 8.782 5.355 -0.682 1.00 86.00 93 ARG A N 1
ATOM 746 C CA . ARG A 1 93 ? 7.868 6.459 -1.001 1.00 86.00 93 ARG A CA 1
ATOM 747 C C . ARG A 1 93 ? 6.420 5.986 -1.145 1.00 86.00 93 ARG A C 1
ATOM 749 O O . ARG A 1 93 ? 5.524 6.617 -0.599 1.00 86.00 93 ARG A O 1
ATOM 756 N N . TYR A 1 94 ? 6.174 4.888 -1.859 1.00 85.69 94 TYR A N 1
ATOM 757 C CA . TYR A 1 94 ? 4.812 4.365 -2.009 1.00 85.69 94 TYR A CA 1
ATOM 758 C C . TYR A 1 94 ? 4.278 3.752 -0.715 1.00 85.69 94 TYR A C 1
ATOM 760 O O . TYR A 1 94 ? 3.103 3.922 -0.408 1.00 85.69 94 TYR A O 1
ATOM 768 N N . PHE A 1 95 ? 5.124 3.095 0.078 1.00 86.94 95 PHE A N 1
ATOM 769 C CA . PHE A 1 95 ? 4.724 2.607 1.400 1.00 86.94 95 PHE A CA 1
ATOM 770 C C . PHE A 1 95 ? 4.355 3.750 2.351 1.00 86.94 95 PHE A C 1
ATOM 772 O O . PHE A 1 95 ? 3.363 3.632 3.066 1.00 86.94 95 PHE A O 1
ATOM 779 N N . SER A 1 96 ? 5.081 4.870 2.306 1.00 89.06 96 SER A N 1
ATOM 780 C CA . SER A 1 96 ? 4.733 6.086 3.045 1.00 89.06 96 SER A CA 1
ATOM 781 C C . SER A 1 96 ? 3.367 6.629 2.630 1.00 89.06 96 SER A C 1
ATOM 783 O O . SER A 1 96 ? 2.556 6.900 3.505 1.00 89.06 96 SER A O 1
ATOM 785 N N . LEU A 1 97 ? 3.059 6.685 1.327 1.00 89.00 97 LEU A N 1
ATOM 786 C CA . LEU A 1 97 ? 1.733 7.106 0.851 1.00 89.00 97 LEU A CA 1
ATOM 787 C C . LEU A 1 97 ? 0.613 6.199 1.384 1.00 89.00 97 LEU A C 1
ATOM 789 O O . LEU A 1 97 ? -0.404 6.688 1.869 1.00 89.00 97 LEU A O 1
ATOM 793 N N . VAL A 1 98 ? 0.815 4.875 1.359 1.00 90.12 98 VAL A N 1
ATOM 794 C CA . VAL A 1 98 ? -0.159 3.933 1.935 1.00 90.12 98 VAL A CA 1
ATOM 795 C C . VAL A 1 98 ? -0.310 4.146 3.441 1.00 90.12 98 VAL A C 1
ATOM 797 O O . VAL A 1 98 ? -1.436 4.100 3.929 1.00 90.12 98 VAL A O 1
ATOM 800 N N . LYS A 1 99 ? 0.784 4.396 4.176 1.00 92.44 99 LYS A N 1
ATOM 801 C CA . LYS A 1 99 ? 0.748 4.673 5.622 1.00 92.44 99 LYS A CA 1
ATOM 802 C C . LYS A 1 99 ? -0.011 5.964 5.934 1.00 92.44 99 LYS A C 1
ATOM 804 O O . LYS A 1 99 ? -0.837 5.973 6.840 1.00 92.44 99 LYS A O 1
ATOM 809 N N . GLU A 1 100 ? 0.243 7.033 5.187 1.00 91.94 100 GLU A N 1
ATOM 810 C CA . GLU A 1 100 ? -0.463 8.309 5.336 1.00 91.94 100 GLU A CA 1
ATOM 811 C C . GLU A 1 100 ? -1.971 8.126 5.130 1.00 91.94 100 GLU A C 1
ATOM 813 O O . GLU A 1 100 ? -2.772 8.575 5.948 1.00 91.94 100 GLU A O 1
ATOM 818 N N . GLU A 1 101 ? -2.370 7.386 4.093 1.00 91.06 101 GLU A N 1
ATOM 819 C CA . GLU A 1 101 ? -3.773 7.028 3.877 1.00 91.06 101 GLU A CA 1
ATOM 820 C C . GLU A 1 101 ? -4.329 6.155 5.010 1.00 91.06 101 GLU A C 1
ATOM 822 O O . GLU A 1 101 ? -5.428 6.422 5.491 1.00 91.06 101 GLU A O 1
ATOM 827 N N . MET A 1 102 ? -3.575 5.158 5.491 1.00 93.12 102 MET A N 1
ATOM 828 C CA . MET A 1 102 ? -3.976 4.326 6.633 1.00 93.12 102 MET A CA 1
ATOM 829 C C . MET A 1 102 ? -4.293 5.173 7.858 1.00 93.12 102 MET A C 1
ATOM 831 O O . MET A 1 102 ? -5.327 4.948 8.477 1.00 93.12 102 MET A O 1
ATOM 835 N N . LEU A 1 103 ? -3.437 6.140 8.190 1.00 94.56 103 LEU A N 1
ATOM 836 C CA . LEU A 1 103 ? -3.632 7.026 9.335 1.00 94.56 103 LEU A CA 1
ATOM 837 C C . LEU A 1 103 ? -4.897 7.869 9.187 1.00 94.56 103 LEU A C 1
ATOM 839 O O . LEU A 1 103 ? -5.696 7.931 10.118 1.00 94.56 103 LEU A O 1
ATOM 843 N N . VAL A 1 104 ? -5.124 8.445 8.004 1.00 92.75 104 VAL A N 1
ATOM 844 C CA . VAL A 1 104 ? -6.337 9.227 7.725 1.00 92.75 104 VAL A CA 1
ATOM 845 C C . VAL A 1 104 ? -7.598 8.374 7.889 1.00 92.75 104 VAL A C 1
ATOM 847 O O . VAL A 1 104 ? -8.559 8.821 8.512 1.00 92.75 104 VAL A O 1
ATOM 850 N N . ILE A 1 105 ? -7.610 7.143 7.367 1.00 93.50 105 ILE A N 1
ATOM 851 C CA . ILE A 1 105 ? -8.764 6.241 7.516 1.00 93.50 105 ILE A CA 1
ATOM 852 C C . ILE A 1 105 ? -8.938 5.793 8.966 1.00 93.50 105 ILE A C 1
ATOM 854 O O . ILE A 1 105 ? -10.060 5.767 9.462 1.00 93.50 105 ILE A O 1
ATOM 858 N N . LEU A 1 106 ? -7.844 5.462 9.652 1.00 94.06 106 LEU A N 1
ATOM 859 C CA . LEU A 1 106 ? -7.864 5.023 11.045 1.00 94.06 106 LEU A CA 1
ATOM 860 C C . LEU A 1 106 ? -8.450 6.107 11.962 1.00 94.06 106 LEU A C 1
ATOM 862 O O . LEU A 1 106 ? -9.246 5.795 12.836 1.00 94.06 106 LEU A O 1
ATOM 866 N N . GLN A 1 107 ? -8.112 7.376 11.723 1.00 92.25 107 GLN A N 1
ATOM 867 C CA . GLN A 1 107 ? -8.644 8.521 12.471 1.00 92.25 107 GLN A CA 1
ATOM 868 C C . GLN A 1 107 ? -10.109 8.840 12.136 1.00 92.25 107 GLN A C 1
ATOM 870 O O . GLN A 1 107 ? -10.820 9.410 12.962 1.00 92.25 107 GLN A O 1
ATOM 875 N N . ALA A 1 108 ? -10.564 8.502 10.927 1.00 92.25 108 ALA A N 1
ATOM 876 C CA . ALA A 1 108 ? -11.929 8.760 10.473 1.00 92.25 108 ALA A CA 1
ATOM 877 C C . ALA A 1 108 ? -12.924 7.636 10.825 1.00 92.25 108 ALA A C 1
ATOM 879 O O . ALA A 1 108 ? -14.136 7.848 10.741 1.00 92.25 108 ALA A O 1
ATOM 880 N N . ASP A 1 109 ? -12.441 6.447 11.190 1.00 93.81 109 ASP A N 1
ATOM 881 C CA . ASP A 1 109 ? -13.276 5.286 11.499 1.00 93.81 109 ASP A CA 1
ATOM 882 C C . ASP A 1 109 ? -13.844 5.359 12.925 1.00 93.81 109 ASP A C 1
ATOM 884 O O . ASP A 1 109 ? -13.231 4.940 13.907 1.00 93.81 109 ASP A O 1
ATOM 888 N N . THR A 1 110 ? -15.070 5.871 13.028 1.00 92.56 110 THR A N 1
ATOM 889 C CA . THR A 1 110 ? -15.782 6.058 14.300 1.00 92.56 110 THR A CA 1
ATOM 890 C C . THR A 1 110 ? -16.254 4.759 14.956 1.00 92.56 110 THR A C 1
ATOM 892 O O . THR A 1 110 ? -16.734 4.803 16.088 1.00 92.56 110 THR A O 1
ATOM 895 N N . ALA A 1 111 ? -16.140 3.607 14.282 1.00 95.12 111 ALA A N 1
ATOM 896 C CA . ALA A 1 111 ? -16.492 2.312 14.861 1.00 95.12 111 ALA A CA 1
ATOM 897 C C . ALA A 1 111 ? -15.357 1.713 15.709 1.00 95.12 111 ALA A C 1
ATOM 899 O O . ALA A 1 111 ? -15.587 0.747 16.442 1.00 95.12 111 ALA A O 1
ATOM 900 N N . ILE A 1 112 ? -14.138 2.260 15.616 1.00 95.62 112 ILE A N 1
ATOM 901 C CA . ILE A 1 112 ? -12.996 1.838 16.432 1.00 95.62 112 ILE A CA 1
ATOM 902 C C . ILE A 1 112 ? -13.295 2.094 17.911 1.00 95.62 112 ILE A C 1
ATOM 904 O O . ILE A 1 112 ? -13.853 3.121 18.295 1.00 95.62 112 ILE A O 1
ATOM 908 N N . LYS A 1 113 ? -12.914 1.138 18.762 1.00 95.69 113 LYS A N 1
ATOM 909 C CA . LYS A 1 113 ? -13.144 1.221 20.203 1.00 95.69 113 LYS A CA 1
ATOM 910 C C . LYS A 1 113 ? -12.464 2.461 20.802 1.00 95.69 113 LYS A C 1
ATOM 912 O O . LYS A 1 113 ? -11.298 2.757 20.533 1.00 95.69 113 LYS A O 1
ATOM 917 N N . ASN A 1 114 ? -13.198 3.155 21.667 1.00 92.25 114 ASN A N 1
ATOM 918 C CA . ASN A 1 114 ? -12.713 4.355 22.346 1.00 92.25 114 ASN A CA 1
ATOM 919 C C . ASN A 1 114 ? -11.473 4.060 23.203 1.00 92.25 114 ASN A C 1
ATOM 921 O O . ASN A 1 114 ? -11.370 2.989 23.802 1.00 92.25 114 ASN A O 1
ATOM 925 N N . ASN A 1 115 ? -10.574 5.042 23.318 1.00 92.38 115 ASN A N 1
ATOM 926 C CA . ASN A 1 115 ? -9.356 4.974 24.140 1.00 92.38 115 ASN A CA 1
ATOM 927 C C . ASN A 1 115 ? -8.443 3.772 23.824 1.00 92.38 115 ASN A C 1
ATOM 929 O O . ASN A 1 115 ? -7.736 3.286 24.705 1.00 92.38 115 ASN A O 1
ATOM 933 N N . LEU A 1 116 ? -8.468 3.267 22.585 1.00 94.81 116 LEU A N 1
ATOM 934 C CA . LEU A 1 116 ? -7.555 2.212 22.146 1.00 94.81 116 LEU A CA 1
ATOM 935 C C . LEU A 1 116 ? -6.098 2.683 22.115 1.00 94.81 116 LEU A C 1
ATOM 937 O O . LEU A 1 116 ? -5.209 1.947 22.539 1.00 94.81 116 LEU A O 1
ATOM 941 N N . PHE A 1 117 ? -5.871 3.878 21.572 1.00 96.19 117 PHE A N 1
ATOM 942 C CA . PHE A 1 117 ? -4.539 4.433 21.381 1.00 96.19 117 PHE A CA 1
ATOM 943 C C . PHE A 1 117 ? -4.107 5.260 22.591 1.00 96.19 117 PHE A C 1
ATOM 945 O O . PHE A 1 117 ? -4.914 5.894 23.274 1.00 96.19 117 PHE A O 1
ATOM 952 N N . SER A 1 118 ? -2.811 5.219 22.872 1.00 95.50 118 SER A N 1
ATOM 953 C CA . SER A 1 118 ? -2.166 5.866 24.010 1.00 95.50 118 SER A CA 1
ATOM 954 C C . SER A 1 118 ? -0.739 6.273 23.644 1.00 95.50 118 SER A C 1
ATOM 956 O O . SER A 1 118 ? -0.275 6.015 22.537 1.00 95.50 118 SER A O 1
ATOM 958 N N . LYS A 1 119 ? -0.006 6.870 24.589 1.00 95.06 119 LYS A N 1
ATOM 959 C CA . LYS A 1 119 ? 1.408 7.216 24.377 1.00 95.06 119 LYS A CA 1
ATOM 960 C C . LYS A 1 119 ? 2.307 5.999 24.127 1.00 95.06 119 LYS A C 1
ATOM 962 O O . LYS A 1 119 ? 3.294 6.144 23.421 1.00 95.06 119 LYS A O 1
ATOM 967 N N . ASP A 1 120 ? 1.961 4.838 24.686 1.00 95.31 120 ASP A N 1
ATOM 968 C CA . ASP A 1 120 ? 2.739 3.598 24.544 1.00 95.31 120 ASP A CA 1
ATOM 969 C C . ASP A 1 120 ? 2.262 2.729 23.363 1.00 95.31 120 ASP A C 1
ATOM 971 O O . ASP A 1 120 ? 2.854 1.692 23.069 1.00 95.31 120 ASP A O 1
ATOM 975 N N . PHE A 1 121 ? 1.161 3.122 22.712 1.00 96.12 121 PHE A N 1
ATOM 976 C CA . PHE A 1 121 ? 0.598 2.441 21.550 1.00 96.12 121 PHE A CA 1
ATOM 977 C C . PHE A 1 121 ? -0.213 3.431 20.714 1.00 96.12 121 PHE A C 1
ATOM 979 O O . PHE A 1 121 ? -1.398 3.655 20.975 1.00 96.12 121 PHE A O 1
ATOM 986 N N . THR A 1 122 ? 0.444 4.055 19.744 1.00 97.50 122 THR A N 1
ATOM 987 C CA . THR A 1 122 ? -0.125 5.134 18.928 1.00 97.50 122 THR A CA 1
ATOM 988 C C . THR A 1 122 ? -0.815 4.610 17.666 1.00 97.50 122 THR A C 1
ATOM 990 O O . THR A 1 122 ? -0.627 3.464 17.247 1.00 97.50 122 THR A O 1
ATOM 993 N N . GLU A 1 123 ? -1.600 5.4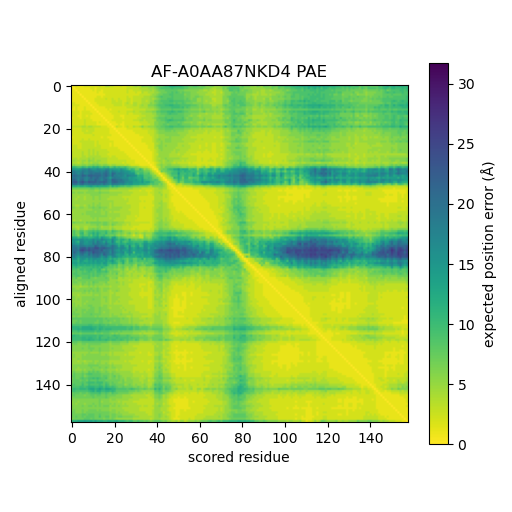68 17.012 1.00 96.56 123 GLU A N 1
ATOM 994 C CA . GLU A 1 123 ? -2.127 5.221 15.668 1.00 96.56 123 GLU A CA 1
ATOM 995 C C . GLU A 1 123 ? -1.009 4.898 14.665 1.00 96.56 123 GLU A C 1
ATOM 997 O O . GLU A 1 123 ? -1.179 4.042 13.794 1.00 96.56 123 GLU A O 1
ATOM 1002 N N . GLU A 1 124 ? 0.142 5.562 14.799 1.00 97.44 124 GLU A N 1
ATOM 1003 C CA . GLU A 1 124 ? 1.317 5.350 13.952 1.00 97.44 124 GLU A CA 1
ATOM 1004 C C . GLU A 1 124 ? 1.937 3.973 14.166 1.00 97.44 124 GLU A C 1
ATOM 1006 O O . GLU A 1 124 ? 2.192 3.282 13.176 1.00 97.44 124 GLU A O 1
ATOM 1011 N N . ASP A 1 125 ? 2.092 3.539 15.421 1.00 97.81 125 ASP A N 1
ATOM 1012 C CA . ASP A 1 125 ? 2.590 2.198 15.753 1.00 97.81 125 ASP A CA 1
ATOM 1013 C C . ASP A 1 125 ? 1.686 1.119 15.155 1.00 97.81 125 ASP A C 1
ATOM 1015 O O . ASP A 1 125 ? 2.150 0.125 14.587 1.00 97.81 125 ASP A O 1
ATOM 1019 N N . PHE A 1 126 ? 0.369 1.319 15.244 1.00 98.00 126 PHE A N 1
ATOM 1020 C CA . PHE A 1 126 ? -0.586 0.383 14.672 1.00 98.00 126 PHE A CA 1
ATOM 1021 C C . PHE A 1 126 ? -0.566 0.388 13.140 1.00 98.00 126 PHE A C 1
ATOM 1023 O O . PHE A 1 126 ? -0.591 -0.681 12.521 1.00 98.00 126 PHE A O 1
ATOM 1030 N N . ALA A 1 127 ? -0.479 1.563 12.512 1.00 97.12 127 ALA A N 1
ATOM 1031 C CA . ALA A 1 127 ? -0.347 1.668 11.064 1.00 97.12 127 ALA A CA 1
ATOM 1032 C C . ALA A 1 127 ? 0.941 0.987 10.566 1.00 97.12 127 ALA A C 1
ATOM 1034 O O . ALA A 1 127 ? 0.888 0.226 9.597 1.00 97.12 127 ALA A O 1
ATOM 1035 N N . ASP A 1 128 ? 2.068 1.170 11.260 1.00 96.56 128 ASP A N 1
ATOM 1036 C CA . ASP A 1 128 ? 3.335 0.495 10.958 1.00 96.56 128 ASP A CA 1
ATOM 1037 C C . ASP A 1 128 ? 3.245 -1.019 11.141 1.00 96.56 128 ASP A C 1
ATOM 1039 O O . ASP A 1 128 ? 3.709 -1.779 10.282 1.00 96.56 128 ASP A O 1
ATOM 1043 N N . PHE A 1 129 ? 2.604 -1.479 12.217 1.00 97.44 129 PHE A N 1
ATOM 1044 C CA . PHE A 1 129 ? 2.355 -2.899 12.448 1.00 97.44 129 PHE A CA 1
ATOM 1045 C C . PHE A 1 129 ? 1.559 -3.517 11.291 1.00 97.44 129 PHE A C 1
ATOM 1047 O O . PHE A 1 129 ? 1.940 -4.559 10.745 1.00 97.44 129 PHE A O 1
ATOM 1054 N N . VAL A 1 130 ? 0.465 -2.875 10.876 1.00 97.44 130 VAL A N 1
ATOM 1055 C CA . VAL A 1 130 ? -0.383 -3.375 9.788 1.00 97.44 130 VAL A CA 1
ATOM 1056 C C . VAL A 1 130 ? 0.356 -3.337 8.449 1.00 97.44 130 VAL A C 1
ATOM 1058 O O . VAL A 1 130 ? 0.335 -4.333 7.722 1.00 97.44 130 VAL A O 1
ATOM 1061 N N . LEU A 1 131 ? 1.060 -2.247 8.135 1.00 93.75 131 LEU A N 1
ATOM 1062 C CA . LEU A 1 131 ? 1.829 -2.112 6.897 1.00 93.75 131 LEU A CA 1
ATOM 1063 C C . LEU A 1 131 ? 2.947 -3.160 6.809 1.00 93.75 131 LEU A C 1
ATOM 1065 O O . LEU A 1 131 ? 3.095 -3.818 5.779 1.00 93.75 131 LEU A O 1
ATOM 1069 N N . THR A 1 132 ? 3.672 -3.388 7.905 1.00 92.44 132 THR A N 1
ATOM 1070 C CA . THR A 1 132 ? 4.707 -4.430 7.998 1.00 92.44 132 THR A CA 1
ATOM 1071 C C . THR A 1 132 ? 4.130 -5.811 7.700 1.00 92.44 132 THR A C 1
ATOM 1073 O O . THR A 1 132 ? 4.718 -6.584 6.940 1.00 92.44 132 THR A O 1
ATOM 1076 N N . ASN A 1 133 ? 2.942 -6.120 8.228 1.00 94.81 133 ASN A N 1
ATOM 1077 C CA . ASN A 1 133 ? 2.265 -7.380 7.932 1.00 94.81 133 ASN A CA 1
ATOM 1078 C C . ASN A 1 133 ? 1.826 -7.478 6.462 1.00 94.81 133 ASN A C 1
ATOM 1080 O O . ASN A 1 133 ? 2.000 -8.533 5.854 1.00 94.81 133 ASN A O 1
ATOM 1084 N N . ILE A 1 134 ? 1.309 -6.402 5.857 1.00 91.12 134 ILE A N 1
ATOM 1085 C CA . ILE A 1 134 ? 0.963 -6.376 4.423 1.00 91.12 134 ILE A CA 1
ATOM 1086 C C . ILE A 1 134 ? 2.198 -6.665 3.564 1.00 91.12 134 ILE A C 1
ATOM 1088 O O . ILE A 1 134 ? 2.140 -7.509 2.667 1.00 91.12 134 ILE A O 1
ATOM 1092 N N . ILE A 1 135 ? 3.323 -6.007 3.858 1.00 85.69 135 ILE A N 1
ATOM 1093 C CA . ILE A 1 135 ? 4.595 -6.217 3.156 1.00 85.69 135 ILE A CA 1
ATOM 1094 C C . ILE A 1 135 ? 5.075 -7.660 3.344 1.00 85.69 135 ILE A C 1
ATOM 1096 O O . ILE A 1 135 ? 5.470 -8.308 2.376 1.00 85.69 135 ILE A O 1
ATOM 1100 N N . GLY A 1 136 ? 4.986 -8.204 4.560 1.00 86.94 136 GLY A N 1
ATOM 1101 C CA . GLY A 1 136 ? 5.316 -9.602 4.834 1.00 86.94 136 GLY A CA 1
ATOM 1102 C C . GLY A 1 136 ? 4.471 -10.580 4.014 1.00 86.94 136 GLY A C 1
ATOM 1103 O O . GLY A 1 136 ? 5.011 -11.502 3.402 1.00 86.94 136 GLY A O 1
ATOM 1104 N N . LEU A 1 137 ? 3.155 -10.361 3.931 1.00 87.75 137 LEU A N 1
ATOM 1105 C CA . LEU A 1 137 ? 2.257 -11.174 3.104 1.00 87.75 137 LEU A CA 1
ATOM 1106 C C . LEU A 1 137 ? 2.609 -11.087 1.613 1.00 87.75 137 LEU A C 1
ATOM 1108 O O . LEU A 1 137 ? 2.551 -12.106 0.924 1.00 87.75 137 LEU A O 1
ATOM 1112 N N . LEU A 1 138 ? 2.996 -9.904 1.134 1.00 81.06 138 LEU A N 1
ATOM 1113 C CA . LEU A 1 138 ? 3.439 -9.673 -0.240 1.00 81.06 138 LEU A CA 1
ATOM 1114 C C . LEU A 1 138 ? 4.745 -10.416 -0.554 1.00 81.06 138 LEU A C 1
ATOM 1116 O O . LEU A 1 138 ? 4.803 -11.156 -1.534 1.00 81.06 138 LEU A O 1
ATOM 1120 N N . ILE A 1 139 ? 5.767 -10.279 0.297 1.00 78.00 139 ILE A N 1
ATOM 1121 C CA . ILE A 1 139 ? 7.067 -10.956 0.137 1.00 78.00 139 ILE A CA 1
ATOM 1122 C C . ILE A 1 139 ? 6.891 -12.478 0.160 1.00 78.00 139 ILE A C 1
ATOM 1124 O O . ILE A 1 139 ? 7.468 -13.187 -0.661 1.00 78.00 139 ILE A O 1
ATOM 1128 N N . LEU A 1 140 ? 6.052 -12.982 1.068 1.00 82.88 140 LEU A N 1
ATOM 1129 C CA . LEU A 1 140 ? 5.733 -14.406 1.188 1.00 82.88 140 LEU A CA 1
ATOM 1130 C C . LEU A 1 140 ? 4.706 -14.890 0.147 1.00 82.88 140 LEU A C 1
ATOM 1132 O O . LEU A 1 140 ? 4.268 -16.039 0.221 1.00 82.88 140 LEU A O 1
ATOM 1136 N N . GLN A 1 141 ? 4.287 -14.021 -0.780 1.00 79.31 141 GLN A N 1
ATOM 1137 C CA . GLN A 1 141 ? 3.315 -14.286 -1.846 1.00 79.31 141 GLN A CA 1
ATOM 1138 C C . GLN A 1 141 ? 2.025 -14.966 -1.356 1.00 79.31 141 GLN A C 1
ATOM 1140 O O . GLN A 1 141 ? 1.449 -15.845 -2.008 1.00 79.31 141 GLN A O 1
ATOM 1145 N N . ARG A 1 142 ? 1.553 -14.570 -0.170 1.00 85.31 142 ARG A N 1
ATOM 1146 C CA . ARG A 1 142 ? 0.337 -15.125 0.427 1.00 85.31 142 ARG A CA 1
ATOM 1147 C C . ARG A 1 142 ? -0.884 -14.654 -0.354 1.00 85.31 142 ARG A C 1
ATOM 1149 O O . ARG A 1 142 ? -1.043 -13.481 -0.661 1.00 85.31 142 ARG A O 1
ATOM 1156 N N . GLN A 1 143 ? -1.798 -15.581 -0.628 1.00 81.75 143 GLN A N 1
ATOM 1157 C CA . GLN A 1 143 ? -2.984 -15.313 -1.451 1.00 81.75 143 GLN A CA 1
ATOM 1158 C C . GLN A 1 143 ? -4.156 -14.681 -0.689 1.00 81.75 143 GLN A C 1
ATOM 1160 O O . GLN A 1 143 ? -5.126 -14.241 -1.319 1.00 81.75 143 GLN A O 1
ATOM 1165 N N . SER A 1 144 ? -4.081 -14.663 0.644 1.00 88.44 144 SER A N 1
ATOM 1166 C CA . SER A 1 144 ? -5.158 -14.253 1.543 1.00 88.44 144 SER A CA 1
ATOM 1167 C C . SER A 1 144 ? -4.641 -13.330 2.642 1.00 88.44 144 SER A C 1
ATOM 1169 O O . SER A 1 144 ? -3.630 -13.625 3.277 1.00 88.44 144 SER A O 1
ATOM 1171 N N . SER A 1 145 ? -5.388 -12.254 2.897 1.00 93.12 145 SER A N 1
ATOM 1172 C CA . SER A 1 145 ? -5.225 -11.357 4.045 1.00 93.12 145 SER A CA 1
ATOM 1173 C C . SER A 1 145 ? -6.201 -11.667 5.183 1.00 93.12 145 SER A C 1
ATOM 1175 O O . SER A 1 145 ? -6.252 -10.919 6.154 1.00 93.12 145 SER A O 1
ATOM 1177 N N . ALA A 1 146 ? -6.971 -12.762 5.102 1.00 95.44 146 ALA A N 1
ATOM 1178 C CA . ALA A 1 146 ? -8.060 -13.048 6.041 1.00 95.44 146 ALA A CA 1
ATOM 1179 C C . ALA A 1 146 ? -7.606 -13.072 7.510 1.00 95.44 146 ALA A C 1
ATOM 1181 O O . ALA A 1 146 ? -8.292 -12.524 8.366 1.00 95.44 146 ALA A O 1
ATOM 1182 N N . VAL A 1 147 ? -6.433 -13.651 7.793 1.00 96.44 147 VAL A N 1
ATOM 1183 C CA . VAL A 1 147 ? -5.873 -13.698 9.155 1.00 96.44 147 VAL A CA 1
ATOM 1184 C C . VAL A 1 147 ? -5.480 -12.305 9.645 1.00 96.44 147 VAL A C 1
ATOM 1186 O O . VAL A 1 147 ? -5.800 -11.953 10.777 1.00 96.44 147 VAL A O 1
ATOM 1189 N N . LEU A 1 148 ? -4.842 -11.494 8.793 1.00 96.88 148 LEU A N 1
ATOM 1190 C CA . LEU A 1 148 ? -4.491 -10.112 9.125 1.00 96.88 148 LEU A CA 1
ATOM 1191 C C . LEU A 1 148 ? -5.750 -9.285 9.404 1.00 96.88 148 LEU A C 1
ATOM 1193 O O . LEU A 1 148 ? -5.822 -8.614 10.425 1.00 96.88 148 LEU A O 1
ATOM 1197 N N . ILE A 1 149 ? -6.765 -9.385 8.542 1.00 97.94 149 ILE A N 1
ATOM 1198 C CA . ILE A 1 149 ? -8.046 -8.694 8.724 1.00 97.94 149 ILE A CA 1
ATOM 1199 C C . ILE A 1 149 ? -8.724 -9.126 10.025 1.00 97.94 149 ILE A C 1
ATOM 1201 O O . ILE A 1 149 ? -9.122 -8.266 10.801 1.00 97.94 149 ILE A O 1
ATOM 1205 N N . ALA A 1 150 ? -8.818 -10.429 10.297 1.00 98.06 150 ALA A N 1
ATOM 1206 C CA . ALA A 1 150 ? -9.415 -10.928 11.534 1.00 98.06 150 ALA A CA 1
ATOM 1207 C C . ALA A 1 150 ? -8.637 -10.466 12.780 1.00 98.06 150 ALA A C 1
ATOM 1209 O O . ALA A 1 150 ? -9.242 -10.156 13.803 1.00 98.06 150 ALA A O 1
ATOM 1210 N N . GLY A 1 151 ? -7.304 -10.397 12.696 1.00 98.12 151 GLY A N 1
ATOM 1211 C CA . GLY A 1 151 ? -6.454 -9.845 13.750 1.00 98.12 151 GLY A CA 1
ATOM 1212 C C . GLY A 1 151 ? -6.740 -8.366 13.998 1.00 98.12 151 GLY A C 1
ATOM 1213 O O . GLY A 1 151 ? -7.035 -7.990 15.125 1.00 98.12 151 GLY A O 1
ATOM 1214 N N . ILE A 1 152 ? -6.742 -7.550 12.940 1.00 98.19 152 ILE A N 1
ATOM 1215 C CA . ILE A 1 152 ? -7.090 -6.123 13.011 1.00 98.19 152 ILE A CA 1
ATOM 1216 C C . ILE A 1 152 ? -8.474 -5.946 13.633 1.00 98.19 152 ILE A C 1
ATOM 1218 O O . ILE A 1 152 ? -8.609 -5.163 14.567 1.00 98.19 152 ILE A O 1
ATOM 1222 N N . GLN A 1 153 ? -9.476 -6.710 13.179 1.00 97.75 153 GLN A N 1
ATOM 1223 C CA . GLN A 1 153 ? -10.839 -6.628 13.706 1.00 97.75 153 GLN A CA 1
ATOM 1224 C C . GLN A 1 153 ? -10.883 -6.844 15.219 1.00 97.75 153 GLN A C 1
ATOM 1226 O O . GLN A 1 153 ? -11.465 -6.033 15.927 1.00 97.75 153 GLN A O 1
ATOM 1231 N N . LYS A 1 154 ? -10.208 -7.889 15.711 1.00 97.50 154 LYS A N 1
ATOM 1232 C CA . LYS A 1 154 ? -10.124 -8.201 17.146 1.00 97.50 154 LYS A CA 1
ATOM 1233 C C . LYS A 1 154 ? -9.332 -7.172 17.952 1.00 97.50 154 LYS A C 1
ATOM 1235 O O . LYS A 1 154 ? -9.526 -7.070 19.159 1.00 97.50 154 LYS A O 1
ATOM 1240 N N . ILE A 1 155 ? -8.397 -6.465 17.318 1.00 97.00 155 ILE A N 1
ATOM 1241 C CA . ILE A 1 155 ? -7.595 -5.441 17.988 1.00 97.00 155 ILE A CA 1
ATOM 1242 C C . ILE A 1 155 ? -8.395 -4.146 18.118 1.00 97.00 155 ILE A C 1
ATOM 1244 O O . ILE A 1 155 ? -8.372 -3.562 19.199 1.00 97.00 155 ILE A O 1
ATOM 1248 N N . ILE A 1 156 ? -9.083 -3.689 17.064 1.00 97.12 156 ILE A N 1
ATOM 1249 C CA . ILE A 1 156 ? -9.585 -2.304 17.007 1.00 97.12 156 ILE A CA 1
ATOM 1250 C C . ILE A 1 156 ? -11.094 -2.140 17.176 1.00 97.12 156 ILE A C 1
ATOM 1252 O O . ILE A 1 156 ? -11.513 -1.079 17.629 1.00 97.12 156 ILE A O 1
ATOM 1256 N N . TYR A 1 157 ? -11.905 -3.145 16.846 1.00 97.06 157 TYR A N 1
ATOM 1257 C CA . TYR A 1 157 ? -13.362 -3.047 16.968 1.00 97.06 157 TYR A CA 1
ATOM 1258 C C . TYR A 1 157 ? -13.875 -3.721 18.254 1.00 97.06 157 TYR A C 1
ATOM 1260 O O . TYR A 1 157 ? -13.164 -4.564 18.811 1.00 97.06 157 TYR A O 1
ATOM 1268 N N . PRO A 1 158 ? -15.069 -3.326 18.745 1.00 89.44 158 PRO A N 1
ATOM 1269 C CA . PRO A 1 158 ? -15.756 -3.983 19.861 1.00 89.44 158 PRO A CA 1
ATOM 1270 C C . PRO A 1 158 ? -16.081 -5.465 19.628 1.00 89.44 158 PRO A C 1
ATOM 1272 O O . PRO A 1 158 ? -16.329 -5.853 18.462 1.00 89.44 158 PRO A O 1
#

Sequence (158 aa):
MRAVAQRCDIALG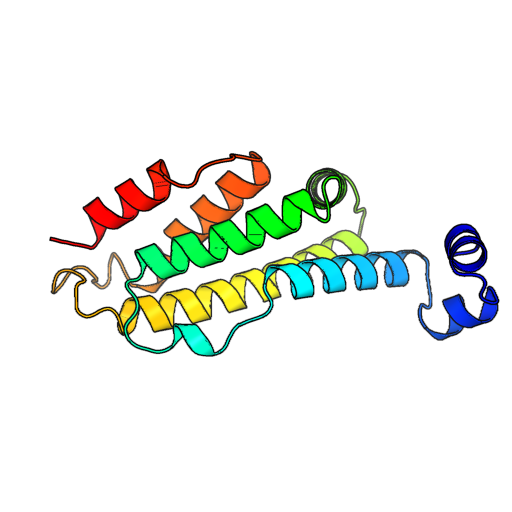SVYNYFGSKDDLIMAAVESVWQNIFETESYYKQGIAFTEYIKAVFKKIKKGMLKYPDFFTAHAMSFSGKSKDDARTKMYRYFSLVKEEMLVILQADTAIKNNLFSKDFTEEDFADFVLTNIIGLLILQRQSSAVLIAGIQKIIYP

Organism: NCBI:txid1125700

Solvent-accessible surface area (backbone atoms only — not comparable to full-atom values): 9195 Å² total; per-residue (Å²): 98,66,75,51,20,64,74,69,76,45,58,59,67,60,53,49,74,79,23,90,42,67,63,51,46,51,50,52,53,53,50,51,50,51,46,73,38,64,62,82,66,85,75,66,84,63,88,47,52,49,65,57,52,53,49,50,54,52,50,34,47,51,52,38,42,70,76,39,67,60,50,66,63,45,63,79,70,68,62,69,72,71,64,35,55,54,52,49,51,55,51,50,53,54,53,50,52,53,44,54,51,46,48,56,33,53,75,57,27,81,70,46,44,82,84,72,58,46,96,93,43,38,69,63,58,51,43,51,53,52,50,52,50,54,50,51,37,58,77,69,65,54,93,70,60,64,68,60,48,54,49,50,46,69,71,42,39,125

Nearest PDB structures (foldseek):
  3vpr-assembly2_C  TM=5.840E-01  e=7.002E-02  Thermus thermophilus HB8
  7y0z-assembly1_A  TM=4.974E-01  e=2.547E-01  Pseudomonas aeruginosa PA14
  1zk8-assembly1_B  TM=4.618E-01  e=4.055E-01  Bacillus cereus ATCC 14579
  4gct-assembly1_A  TM=4.898E-01 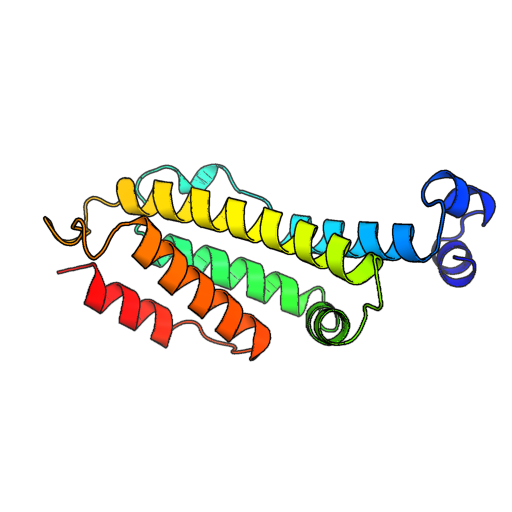 e=5.528E-01  Vibrio cholerae O1 biovar El Tor str. N16961

Foldseek 3Di:
DVVVCVVVVHDPVVVCVQAVDPLSVVLVVLLVLLCQLLVDDPPLLADDALLVLLVVSLVSLVVSCVVPVCSLVCLVPDDDPPSVVSSVVSVVVSLVVSLVVSLSNLVNHPQWDPPLADPVRHSSNVSVVLSVVSVVCSNVVPPDCVVVSVVCCVSTGD

Secondary structure (DSSP, 8-state):
-HHHHHHTT--HHHHHHH-SSHHHHHHHHHHHHHHHHHPPPGGGGTT--HHHHHHHHHHHHHHHHHHSTTHHHHHHH---THHHHHHHHHHHHHHHHHHHHHHHHHHH-TTSPTT--BTTB-HHHHHHHHHHHHHHHHHTT-S--HHHHHHHHHHH--

=== Feature glossary ===
Each block in this record encodes a different view of the same protein. In brief:

Predicted aligned error. PAE(i, j) answers: if I align the predicted and true structures on residue i, how far off (in Å) do I expect residue j to be? A block-diagonal PAE matrix with low values on the blocks and high values off-diagonal is the signature of a multi-domain protein with confidently predicted domains but uncertain inter-domain orientation.

Contact-map, Ramachandran, and PAE plots. Plot images: a contact map (which residues are close in 3D, as an N×N binary image), a Ramachandran scatter (backbone torsion angles, revealing secondary-structure composition at a glance), and — for AlphaFold structures — a PAE heatmap (pairwise prediction confidence).

Backbone torsions (φ/ψ). φ (phi) and ψ (psi) are the two rotatable backbone dihedrals per residue: φ is the C(i-1)–N–Cα–C torsion, ψ is the N–Cα–C–N(i+1) torsion, both in degrees on (−180°, 180°]. α-helical residues cluster near (−60°, −45°); β-strand residues near (−120°, +130°). A Ramachandran plot is simply a scatter of (φ, ψ) for every residue.

Foldseek 3Di. A 3Di character summarizes, for each residue, the relative orientation of the Cα frame of its nearest spatial neighbor. Because it encodes fold topology rather than chemistry, 3Di alignments detect remote structural similarity that sequence alignment misses.

Radius of gyration, Cα contacts, bounding box. Three whole-structure scalars: the radius of gyration (RMS distance of Cα from centroid, in Å), the count of Cα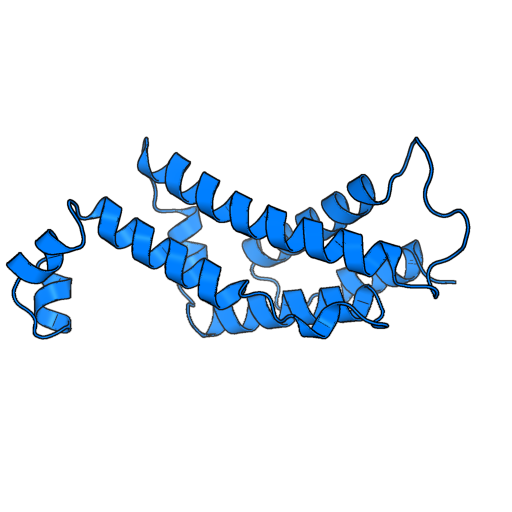–Cα contacts (pairs closer than 8 Å and separated by more than four residues in sequence — i.e. tertiary, not local, contacts), and the bounding-box dimensions. Together they distinguish compact globular folds from extended fibres or disordered chains.

Sequence. Sequence gives the chain of amino acids in standard one-letter code (A=alanine, C=cysteine, …, Y=tyrosine), read N→C. It is the only feature that is directly encoded by the gene; all structural features are derived from the folded form of this sequence.

mmCIF coordinates. Atomic coordinates in PDBx/mmCIF format — the same representation the Protein Data Bank distributes. Each line of the _atom_site loop places one backbone atom in Cartesian space (units: ångströms, origin: arbitrary).

Secondary structure (3-state, P-SEA). Three-state secondary structure (P-SEA) collapses the eight DSSP classes into helix (a), strand (b), and coil (c). P-SEA assigns these from Cα geometry alone — distances and angles — without requiring backbone oxygens, so it works on any Cα trace.

InterPro / GO / CATH / organism. Functional annotations link the protein to curated databases. InterPro entries identify conserved domains and families by matching the sequence against member-database signatures (Pfam, PROSITE, CDD, …). Gene Ontology (GO) terms describe molecular function, biological process, and cellular component in a controlled vocabulary. CATH places the structure in a hierarchical fold classification (Class/Architecture/Topology/Homologous-superfamily). The organism is the source species.

B-factor. B-factor (Debye–Waller factor) reflects atomic displacement in the crystal lattice. It is an experimental observable (units Å²), not a prediction; low values mean the atom is pinned down, high values mean it moves or is heterogeneous across the crystal.

Rendered structure images. Structure images are PyMOL renders from six orthogonal camera directions. Cartoon representation draws helices as coils and strands as arrows; sticks shows the backbone as bonds; surface shows the solvent-excluded envelope. Rainbow coloring maps sequence position to hue (blue→red, N→C); chain coloring assigns a distinct color per polypeptide.

Solvent-accessible surface area. Solvent-accessible surface area (SASA) is the area in Å² traced out by the centre of a 1.4 Å probe sphere (a water molecule) rolled over the protein's van der Waals surface (Shrake–Rupley / Lee–Richards construction). Buried residues have near-zero SASA; fully exposed residues can exceed 200 Å². The total SASA scales roughly with the number of surface residues.

Secondary structure (8-state, DSSP). The SS8 string is DSSP's per-residue secondary-structure call. α-helix (H) means an i→i+4 H-bond ladder; β-strand (E) means the residue participates in a β-sheet; 3₁₀ (G) and π (I) are tighter and wider helices; T/S are turns/bends; '-' is loop.

pLDDT. For AlphaFold models, the B-factor field carries pLDDT — the model's own estimate of local accuracy on a 0–100 scale. Regions with pLDDT<50 should be treated as essentially unmodeled; they often correspond to intrinsically disordered segments.

Nearest PDB structures. Nearest PDB neighbors are the top structural matches found by Foldseek when searching this structure against the entire Protein Data Bank. Each hit reports a TM-score (0 to 1; >0.5 almost always implies the same fold) and an E-value. These are *structural* homologs — they may share no detectable sequence similarity.